Protein AF-A0A7V9N9W6-F1 (afdb_monomer_lite)

Secondary structure (DSSP, 8-state):
---HHHHHHHHHHH-EEEEE--SSS----EE-TTT--EESS--EEEE--

Foldseek 3Di:
DPDPVLQVVCCVPPVKHFDDFDPPDDQDFAARPRPRHTDRGDTDIDHDD

Sequence (49 aa):
CGDAACEARVKAETKATIRCIPRDLPEDSGRCVVCGATSERRVIFARAY

Structure (mmCIF, N/CA/C/O backbone):
data_AF-A0A7V9N9W6-F1
#
_entry.id   AF-A0A7V9N9W6-F1
#
loop_
_atom_site.group_PDB
_atom_site.id
_atom_site.type_symbol
_atom_site.label_atom_id
_atom_site.label_alt_id
_atom_site.label_comp_id
_atom_site.label_asym_id
_atom_site.label_entity_id
_atom_site.label_seq_id
_atom_site.pdbx_PDB_ins_code
_atom_site.Cartn_x
_atom_site.Cartn_y
_atom_site.Cartn_z
_atom_site.occupancy
_atom_site.B_iso_or_equiv
_atom_site.auth_seq_id
_atom_site.auth_comp_id
_atom_site.auth_asym_id
_atom_site.auth_atom_id
_atom_site.pdbx_PDB_model_num
ATOM 1 N N . CY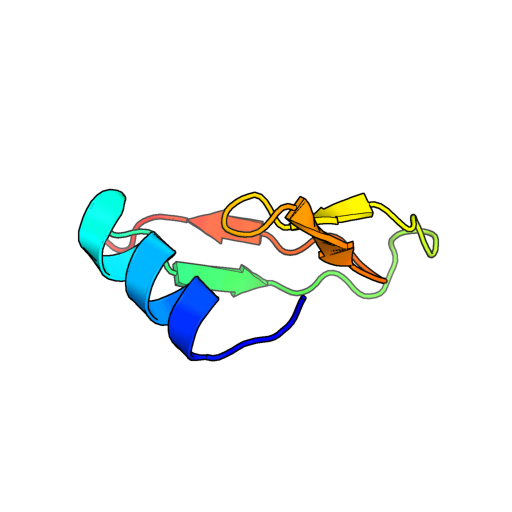S A 1 1 ? -2.532 -2.256 -6.903 1.00 78.50 1 CYS A N 1
ATOM 2 C CA . CYS A 1 1 ? -3.748 -1.838 -7.630 1.00 78.50 1 CYS A CA 1
ATOM 3 C C . CYS A 1 1 ? -3.781 -0.336 -7.914 1.00 78.50 1 CYS A C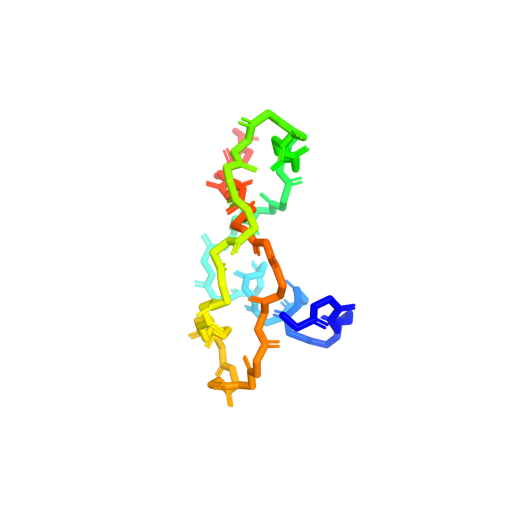 1
ATOM 5 O O . CYS A 1 1 ? -4.323 0.010 -8.945 1.00 78.50 1 CYS A O 1
ATOM 7 N N . GLY A 1 2 ? -3.220 0.543 -7.064 1.00 80.50 2 GLY A N 1
ATOM 8 C CA . GLY A 1 2 ? -3.253 1.998 -7.311 1.00 80.50 2 GLY A CA 1
ATOM 9 C C . GLY A 1 2 ? -4.615 2.641 -7.034 1.00 80.50 2 GLY A C 1
ATOM 10 O O . GLY A 1 2 ? -4.900 3.727 -7.522 1.00 80.50 2 GLY A O 1
ATOM 11 N N . ASP A 1 3 ? -5.463 1.943 -6.280 1.00 88.25 3 ASP A N 1
ATOM 12 C CA . ASP A 1 3 ? -6.793 2.403 -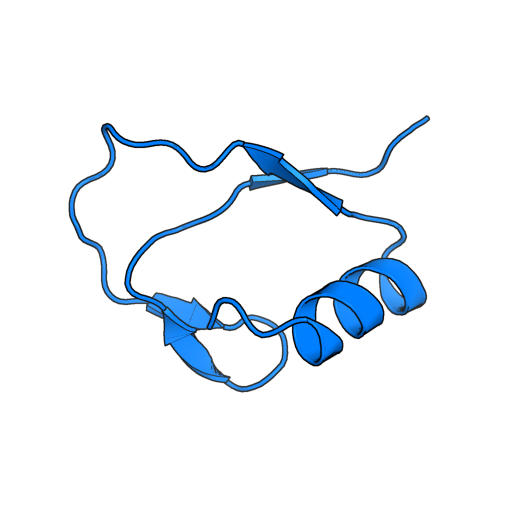5.920 1.00 88.25 3 ASP A CA 1
ATOM 13 C C . ASP A 1 3 ? -6.756 3.207 -4.611 1.00 88.25 3 ASP A C 1
ATOM 15 O O . ASP A 1 3 ? -6.228 2.744 -3.592 1.00 88.25 3 ASP A O 1
ATOM 19 N N . ALA A 1 4 ? -7.351 4.401 -4.630 1.00 87.94 4 ALA A N 1
ATOM 20 C CA . ALA A 1 4 ? -7.355 5.309 -3.487 1.00 87.94 4 ALA A CA 1
ATOM 21 C C . ALA A 1 4 ? -8.111 4.738 -2.274 1.00 87.94 4 ALA A C 1
ATOM 23 O O . ALA A 1 4 ? -7.729 5.004 -1.132 1.00 87.94 4 ALA A O 1
ATOM 24 N N . ALA A 1 5 ? -9.150 3.919 -2.484 1.00 90.31 5 ALA A N 1
ATOM 25 C CA . ALA A 1 5 ? -9.859 3.275 -1.383 1.00 90.31 5 ALA A CA 1
ATOM 26 C C . ALA A 1 5 ? -8.983 2.201 -0.723 1.00 90.31 5 ALA A C 1
ATOM 28 O O . ALA A 1 5 ? -8.973 2.076 0.503 1.00 90.31 5 ALA A O 1
ATOM 29 N N . CYS A 1 6 ? -8.185 1.469 -1.506 1.00 88.94 6 CYS A N 1
ATOM 30 C CA . CYS A 1 6 ? -7.201 0.536 -0.957 1.00 88.94 6 CYS A CA 1
ATOM 31 C C . CYS A 1 6 ? -6.132 1.260 -0.128 1.00 88.94 6 CYS A C 1
ATOM 33 O O . CYS A 1 6 ? -5.813 0.816 0.973 1.00 88.94 6 CYS A O 1
ATOM 35 N N . GLU A 1 7 ? -5.612 2.391 -0.600 1.00 88.56 7 GLU A N 1
ATOM 36 C CA . GLU A 1 7 ? -4.639 3.188 0.158 1.00 88.56 7 GLU A CA 1
ATOM 37 C C . GLU A 1 7 ? -5.225 3.746 1.461 1.00 88.56 7 GLU A C 1
ATOM 39 O O . GLU A 1 7 ? -4.575 3.694 2.509 1.00 88.56 7 GLU A O 1
ATOM 44 N N . ALA A 1 8 ? -6.476 4.216 1.424 1.00 90.31 8 ALA A N 1
ATOM 45 C CA . ALA A 1 8 ? -7.191 4.679 2.608 1.00 90.31 8 ALA A CA 1
ATOM 46 C C . ALA A 1 8 ? -7.368 3.558 3.643 1.00 90.31 8 ALA A C 1
ATOM 48 O O . ALA A 1 8 ? -7.160 3.791 4.835 1.00 90.31 8 ALA A O 1
ATOM 49 N N . ARG A 1 9 ? -7.674 2.332 3.196 1.00 91.12 9 ARG A N 1
ATOM 50 C CA . ARG A 1 9 ? -7.744 1.149 4.065 1.00 91.12 9 ARG A CA 1
ATOM 51 C C . ARG A 1 9 ? -6.398 0.822 4.700 1.00 91.12 9 ARG A C 1
ATOM 53 O O . ARG A 1 9 ? -6.333 0.696 5.919 1.00 91.12 9 ARG A O 1
ATOM 60 N N . VAL A 1 10 ? -5.310 0.785 3.922 1.00 89.94 10 VAL A N 1
ATOM 61 C CA . VAL A 1 10 ? -3.958 0.573 4.478 1.00 89.94 10 VAL A CA 1
ATOM 62 C C . VAL A 1 10 ? -3.648 1.619 5.545 1.00 89.94 10 VAL A C 1
ATOM 64 O O . VAL A 1 10 ? -3.177 1.271 6.629 1.00 89.94 10 VAL A O 1
ATOM 67 N N . LYS A 1 11 ? -3.958 2.892 5.289 1.00 89.62 11 LYS A N 1
ATOM 68 C CA . LYS A 1 11 ? -3.739 3.973 6.254 1.00 89.62 11 LYS A CA 1
ATOM 69 C C . LYS A 1 11 ? -4.599 3.819 7.512 1.00 89.62 11 LYS A C 1
ATOM 71 O O . LYS A 1 11 ? -4.085 4.027 8.607 1.00 89.62 11 LYS A O 1
ATOM 76 N N . ALA A 1 12 ? -5.872 3.453 7.381 1.00 90.81 12 ALA A N 1
ATOM 77 C CA . ALA A 1 12 ? -6.775 3.277 8.517 1.00 90.81 1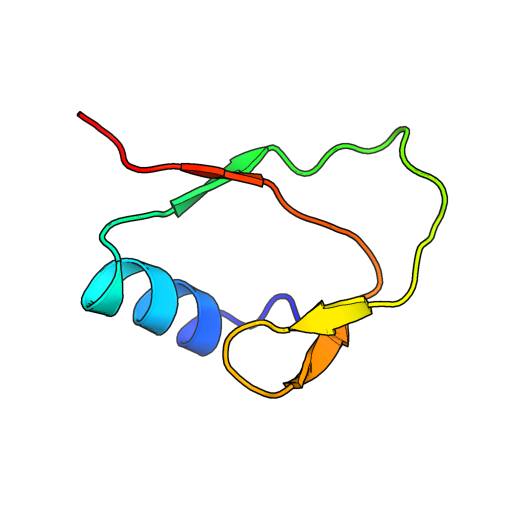2 ALA A CA 1
ATOM 78 C C . ALA A 1 12 ? -6.380 2.075 9.392 1.00 90.81 12 ALA A C 1
ATOM 80 O O . ALA A 1 12 ? -6.322 2.196 10.613 1.00 90.81 12 ALA A O 1
ATOM 81 N N . GLU A 1 13 ? -6.055 0.940 8.770 1.00 91.12 13 GLU A N 1
ATOM 82 C CA . GLU A 1 13 ? -5.761 -0.317 9.469 1.00 91.12 13 GLU A CA 1
ATOM 83 C C . GLU A 1 13 ? -4.329 -0.350 10.022 1.00 91.12 13 GLU A C 1
ATOM 85 O O . GLU A 1 13 ? -4.081 -0.849 11.118 1.00 91.12 13 GLU A O 1
ATOM 90 N N . THR A 1 14 ? -3.361 0.202 9.283 1.00 88.50 14 THR A N 1
ATOM 91 C CA . THR A 1 14 ? -1.934 0.041 9.607 1.00 88.50 14 THR A CA 1
ATOM 92 C C . THR A 1 14 ? -1.220 1.340 9.948 1.00 88.50 14 THR A C 1
ATOM 94 O O . THR A 1 14 ? -0.069 1.277 10.377 1.00 88.50 14 THR A O 1
ATOM 97 N N . LYS A 1 15 ? -1.849 2.508 9.752 1.00 90.94 15 LYS A N 1
ATOM 98 C CA . LYS A 1 15 ? -1.207 3.837 9.812 1.00 90.94 15 LYS A CA 1
ATOM 99 C C . LYS A 1 15 ? -0.022 4.015 8.849 1.00 90.94 15 LYS A C 1
ATOM 101 O O . LYS A 1 15 ? 0.713 4.995 8.960 1.00 90.94 15 LYS A O 1
ATOM 106 N N . ALA A 1 16 ? 0.186 3.089 7.913 1.00 91.19 16 ALA A N 1
ATOM 107 C CA . ALA A 1 16 ? 1.226 3.191 6.900 1.00 91.19 16 ALA A CA 1
ATOM 108 C C . ALA A 1 16 ? 0.714 3.935 5.661 1.00 91.19 16 ALA A C 1
ATOM 110 O O . ALA A 1 16 ? -0.454 3.824 5.289 1.00 91.19 16 ALA A O 1
ATOM 111 N N . THR A 1 17 ? 1.600 4.681 5.008 1.00 90.69 17 THR A N 1
ATOM 112 C CA . THR A 1 17 ? 1.338 5.360 3.732 1.00 90.69 17 THR A CA 1
ATOM 113 C C . THR A 1 17 ? 2.420 5.012 2.712 1.00 90.69 17 THR A C 1
ATOM 115 O O . THR A 1 17 ? 3.507 4.553 3.079 1.00 90.69 17 THR A O 1
ATOM 118 N N . ILE A 1 18 ? 2.124 5.195 1.421 1.00 89.25 18 ILE A N 1
ATOM 119 C CA . ILE A 1 18 ? 3.099 4.988 0.342 1.00 89.25 18 ILE A CA 1
ATOM 120 C C . ILE A 1 18 ? 4.186 6.056 0.464 1.00 89.25 18 ILE A C 1
ATOM 122 O O . ILE A 1 18 ? 3.895 7.252 0.465 1.00 89.25 18 ILE A O 1
ATOM 126 N N . ARG A 1 19 ? 5.444 5.628 0.576 1.00 87.44 19 ARG A N 1
ATOM 127 C CA . ARG A 1 19 ? 6.601 6.531 0.682 1.00 87.44 19 ARG A CA 1
ATOM 128 C C . ARG A 1 19 ? 7.422 6.597 -0.588 1.00 87.44 19 ARG A C 1
ATOM 130 O O . ARG A 1 19 ? 7.925 7.659 -0.931 1.00 87.44 19 ARG A O 1
ATOM 137 N N . CYS A 1 20 ? 7.572 5.467 -1.267 1.00 84.12 20 CYS A N 1
ATOM 138 C CA . CYS A 1 20 ? 8.368 5.381 -2.476 1.00 84.12 20 CYS A CA 1
ATOM 139 C C . CYS A 1 20 ? 7.762 4.357 -3.432 1.00 84.12 20 CYS A C 1
ATOM 141 O O . CYS A 1 20 ? 7.334 3.276 -3.017 1.00 84.12 20 CYS A O 1
ATOM 143 N N . ILE A 1 21 ? 7.750 4.712 -4.714 1.00 84.81 21 ILE A N 1
ATOM 144 C CA . ILE A 1 21 ? 7.455 3.803 -5.815 1.00 84.81 21 ILE A CA 1
ATOM 145 C C . ILE A 1 21 ? 8.769 3.626 -6.575 1.00 84.81 21 ILE A C 1
ATOM 147 O O . ILE A 1 21 ? 9.118 4.483 -7.393 1.00 84.81 21 ILE A O 1
ATOM 151 N N . PRO A 1 22 ? 9.546 2.585 -6.253 1.00 79.75 22 PRO A N 1
ATOM 152 C CA . PRO A 1 22 ? 10.830 2.371 -6.894 1.00 79.75 22 PRO A CA 1
ATOM 153 C C . PRO A 1 22 ? 10.635 2.076 -8.389 1.00 79.75 22 PRO A C 1
ATOM 155 O O . PRO A 1 22 ? 9.812 1.246 -8.766 1.00 79.75 22 PRO A O 1
ATOM 158 N N . ARG A 1 23 ? 11.369 2.807 -9.237 1.00 76.44 23 ARG A N 1
ATOM 159 C CA . ARG A 1 23 ? 11.275 2.727 -10.709 1.00 76.44 23 ARG A CA 1
ATOM 160 C C . ARG A 1 23 ? 12.258 1.741 -11.343 1.00 76.44 23 ARG A C 1
ATOM 162 O O . ARG A 1 23 ? 12.112 1.438 -12.514 1.00 76.44 23 ARG A O 1
ATOM 169 N N . ASP A 1 24 ? 13.243 1.292 -10.571 1.00 78.06 24 ASP A N 1
ATOM 170 C CA . ASP A 1 24 ? 14.340 0.429 -11.028 1.00 78.06 24 ASP A CA 1
ATOM 171 C C . ASP A 1 24 ? 14.072 -1.063 -10.761 1.00 78.06 24 ASP A C 1
ATOM 173 O O . ASP A 1 24 ? 14.872 -1.920 -11.119 1.00 78.06 24 ASP A O 1
ATOM 177 N N . LEU A 1 25 ? 12.945 -1.401 -10.114 1.00 70.38 25 LEU A N 1
ATOM 178 C CA . LEU A 1 25 ? 12.581 -2.809 -9.984 1.00 70.38 25 LEU A CA 1
ATOM 179 C C . LEU A 1 25 ? 12.073 -3.342 -11.326 1.00 70.38 25 LEU A C 1
ATOM 181 O O . LEU A 1 25 ? 11.318 -2.638 -12.001 1.00 70.38 25 LEU A O 1
ATOM 185 N N . PRO A 1 26 ? 12.416 -4.597 -11.670 1.00 71.56 26 PRO A N 1
ATOM 186 C CA . PRO A 1 26 ? 11.784 -5.281 -12.787 1.00 71.56 26 PRO A CA 1
ATOM 187 C C . PRO A 1 26 ? 10.263 -5.261 -12.604 1.00 71.56 26 PRO A C 1
ATOM 189 O O . PRO A 1 26 ? 9.769 -5.298 -11.471 1.00 71.56 26 PRO A O 1
ATOM 192 N N . GLU A 1 27 ? 9.535 -5.177 -13.717 1.00 67.56 27 GLU A N 1
ATOM 193 C CA . GLU A 1 27 ? 8.070 -5.182 -13.764 1.00 67.56 27 GLU A CA 1
ATOM 194 C C . GLU A 1 27 ? 7.537 -6.522 -13.239 1.00 67.56 27 GLU A C 1
ATOM 196 O O . GLU A 1 27 ? 7.286 -7.470 -13.977 1.00 67.56 27 GLU A O 1
ATOM 201 N N . ASP A 1 28 ? 7.430 -6.621 -11.917 1.00 68.69 28 ASP A N 1
ATOM 202 C CA . ASP A 1 28 ? 6.941 -7.797 -11.216 1.00 68.69 28 ASP A CA 1
ATOM 203 C C . ASP A 1 28 ? 5.447 -7.610 -10.956 1.00 68.69 28 ASP A C 1
ATOM 205 O O . ASP A 1 28 ? 5.028 -6.854 -10.068 1.00 68.69 28 ASP A O 1
ATOM 209 N N . SER A 1 29 ? 4.632 -8.295 -11.758 1.00 72.12 29 SER A N 1
ATOM 210 C CA . SER A 1 29 ? 3.185 -8.334 -11.588 1.00 72.12 29 SER A CA 1
ATOM 211 C C . SER A 1 29 ? 2.836 -9.086 -10.300 1.00 72.12 29 SER A C 1
ATOM 213 O O . SER A 1 29 ? 2.824 -10.317 -10.252 1.00 72.12 29 SER A O 1
ATOM 215 N N . GLY A 1 30 ? 2.559 -8.332 -9.241 1.00 82.12 30 GLY A N 1
ATOM 216 C CA . GLY A 1 30 ? 2.140 -8.837 -7.939 1.00 82.12 30 GLY A CA 1
ATOM 217 C C . GLY A 1 30 ? 0.632 -8.730 -7.716 1.00 82.12 30 GLY A C 1
ATOM 218 O O . GLY A 1 30 ? -0.142 -8.351 -8.597 1.00 82.12 30 GLY A O 1
ATOM 219 N N . ARG A 1 31 ? 0.202 -9.017 -6.485 1.00 86.62 31 ARG A N 1
ATOM 220 C CA . ARG A 1 31 ? -1.173 -8.783 -6.022 1.00 86.62 31 ARG A CA 1
ATOM 221 C C . ARG A 1 31 ? -1.201 -7.676 -4.978 1.00 86.62 31 ARG A C 1
ATOM 223 O O . ARG A 1 31 ? -0.277 -7.522 -4.183 1.00 86.62 31 ARG A O 1
ATOM 230 N N . CYS A 1 3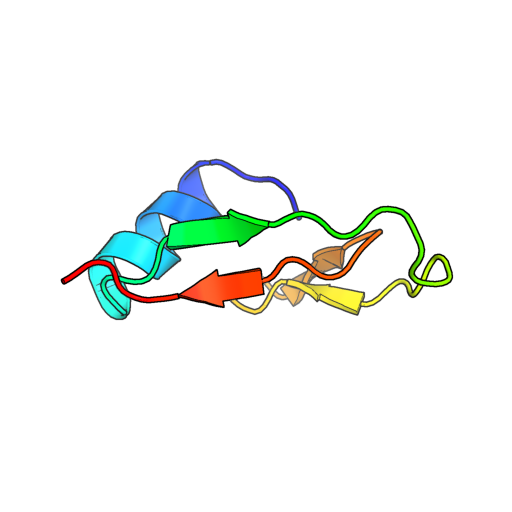2 ? -2.273 -6.896 -4.977 1.00 87.44 32 CYS A N 1
ATOM 231 C CA . CYS A 1 32 ? -2.530 -5.897 -3.958 1.00 87.44 32 CYS A CA 1
ATOM 232 C C . CYS A 1 32 ? -2.738 -6.574 -2.602 1.00 87.44 32 CYS A C 1
ATOM 234 O O . CYS A 1 32 ? -3.540 -7.497 -2.486 1.00 87.44 32 CYS A O 1
ATOM 236 N N . VAL A 1 33 ? -2.085 -6.045 -1.570 1.00 84.75 33 VAL A N 1
ATOM 237 C CA . VAL A 1 33 ? -2.188 -6.552 -0.194 1.00 84.75 33 VAL A CA 1
ATOM 238 C C . VAL A 1 33 ? -3.577 -6.361 0.432 1.00 84.75 33 VAL A C 1
ATOM 240 O O . VAL A 1 33 ? -3.874 -6.992 1.435 1.00 84.75 33 VAL A O 1
ATOM 243 N N . VAL A 1 34 ? -4.425 -5.499 -0.148 1.00 88.31 34 VAL A N 1
ATOM 244 C CA . VAL A 1 34 ? -5.760 -5.164 0.380 1.00 88.31 34 VAL A CA 1
ATOM 245 C C . VAL A 1 34 ? -6.868 -5.926 -0.337 1.00 88.31 34 VAL A C 1
ATOM 247 O O . VAL A 1 34 ? -7.717 -6.541 0.301 1.00 88.31 34 VAL A O 1
ATOM 250 N N . CYS A 1 35 ? -6.895 -5.846 -1.669 1.00 86.44 35 CYS A N 1
ATOM 251 C CA . CYS A 1 35 ? -7.989 -6.374 -2.485 1.00 86.44 35 CYS A CA 1
ATOM 252 C C . CYS A 1 35 ? -7.597 -7.586 -3.337 1.00 86.44 35 CYS A C 1
ATOM 254 O O . CYS A 1 35 ? -8.445 -8.138 -4.027 1.00 86.44 35 CYS A O 1
ATOM 256 N N . GLY A 1 36 ? -6.322 -7.986 -3.351 1.00 84.69 36 GLY A N 1
ATOM 257 C CA . GLY A 1 36 ? -5.838 -9.092 -4.180 1.00 84.69 36 GLY A CA 1
ATOM 258 C C . GLY A 1 36 ? -5.752 -8.793 -5.682 1.00 84.69 36 GLY A C 1
ATOM 259 O O . GLY A 1 36 ? -5.241 -9.630 -6.422 1.00 84.69 36 GLY A O 1
ATOM 260 N N . ALA A 1 37 ? -6.188 -7.613 -6.141 1.00 86.19 37 ALA A N 1
ATOM 261 C CA . ALA A 1 37 ? -6.120 -7.218 -7.547 1.00 86.19 37 ALA A CA 1
ATOM 262 C C . ALA A 1 37 ? -4.675 -7.095 -8.050 1.00 86.19 37 ALA A C 1
ATOM 264 O O . ALA A 1 37 ? -3.757 -6.823 -7.272 1.00 86.19 37 ALA A O 1
ATOM 265 N N . THR A 1 38 ? -4.479 -7.241 -9.358 1.00 85.12 38 THR A N 1
ATOM 266 C CA . THR A 1 38 ? -3.163 -7.160 -10.000 1.00 85.12 38 THR A CA 1
ATOM 267 C C . THR A 1 38 ? -2.468 -5.824 -9.701 1.00 85.12 38 THR A C 1
ATOM 269 O O . THR A 1 38 ? -3.092 -4.762 -9.605 1.00 85.12 38 THR A O 1
ATOM 272 N N . SER A 1 39 ? -1.158 -5.877 -9.478 1.00 83.69 39 SER A N 1
ATOM 273 C CA . SER A 1 39 ? -0.304 -4.716 -9.249 1.00 83.69 39 SER A CA 1
ATOM 274 C C . SER A 1 39 ? 0.905 -4.817 -10.161 1.00 83.69 39 SER A C 1
ATOM 276 O O . SER A 1 39 ? 1.670 -5.761 -10.040 1.00 83.69 39 SER A O 1
ATOM 278 N N . GLU A 1 40 ? 1.088 -3.838 -11.039 1.00 79.12 40 GLU A N 1
ATOM 279 C CA . GLU A 1 40 ? 2.166 -3.820 -12.044 1.00 79.12 40 GLU A CA 1
ATOM 280 C C . GLU A 1 40 ? 3.547 -3.531 -11.439 1.00 79.12 40 GLU A C 1
ATOM 282 O O . GLU A 1 40 ? 4.578 -3.726 -12.068 1.00 79.12 40 GLU A O 1
ATOM 287 N N . ARG A 1 41 ? 3.570 -3.039 -10.199 1.00 81.38 41 ARG A N 1
ATOM 288 C CA . ARG A 1 41 ? 4.786 -2.665 -9.478 1.00 81.38 41 ARG A CA 1
ATOM 289 C C . ARG A 1 41 ? 4.610 -2.821 -7.979 1.00 81.38 41 ARG A C 1
ATOM 291 O O . ARG A 1 41 ? 3.490 -2.737 -7.453 1.00 81.38 41 ARG A O 1
ATOM 298 N N . ARG A 1 42 ? 5.734 -3.006 -7.286 1.00 83.94 42 ARG A N 1
ATOM 299 C CA . ARG A 1 42 ? 5.810 -3.004 -5.821 1.00 83.94 42 ARG A CA 1
ATOM 300 C C . ARG A 1 42 ? 5.988 -1.576 -5.315 1.00 83.94 42 ARG A C 1
ATOM 302 O O . ARG A 1 42 ? 6.748 -0.795 -5.878 1.00 83.94 42 ARG A O 1
ATOM 309 N N . VAL A 1 43 ? 5.280 -1.243 -4.243 1.00 86.88 43 VAL A N 1
ATOM 310 C CA . VAL A 1 43 ? 5.338 0.070 -3.590 1.00 86.88 43 VAL A CA 1
ATOM 311 C C . VAL A 1 43 ? 5.766 -0.106 -2.139 1.00 86.88 43 VAL A C 1
ATOM 313 O O . VAL A 1 43 ? 5.398 -1.090 -1.496 1.00 86.88 43 VAL A O 1
ATOM 31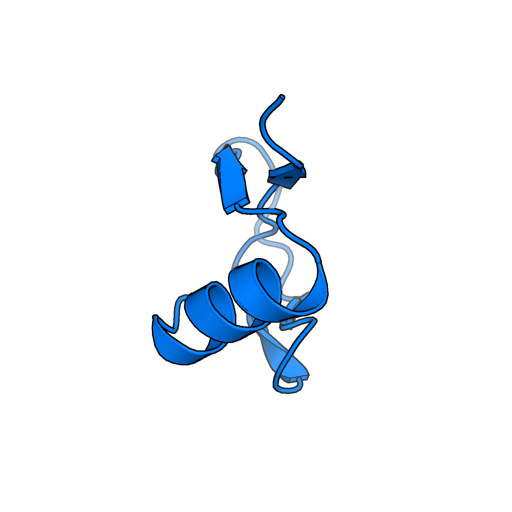6 N N . ILE A 1 44 ? 6.559 0.833 -1.624 1.00 86.50 44 ILE A N 1
ATOM 317 C CA . ILE A 1 44 ? 7.051 0.785 -0.248 1.00 86.50 44 ILE A CA 1
ATOM 318 C C . ILE A 1 44 ? 6.094 1.564 0.647 1.00 86.50 44 ILE A C 1
ATOM 320 O O . ILE A 1 44 ? 5.937 2.782 0.506 1.00 86.50 44 ILE A O 1
ATOM 324 N N . PHE A 1 45 ? 5.484 0.849 1.589 1.00 88.94 45 PHE A N 1
ATOM 325 C CA . PHE A 1 45 ? 4.689 1.420 2.666 1.00 88.94 45 PHE A CA 1
ATOM 326 C C . PHE A 1 45 ? 5.545 1.592 3.919 1.00 88.94 45 PHE A C 1
ATOM 328 O O . PHE A 1 45 ? 6.309 0.698 4.280 1.00 88.94 45 PHE A O 1
ATOM 335 N N . ALA A 1 46 ? 5.385 2.714 4.615 1.00 89.38 46 ALA A N 1
ATOM 336 C CA . ALA A 1 46 ? 5.961 2.907 5.942 1.00 89.38 46 ALA A CA 1
ATOM 337 C C . ALA A 1 46 ? 5.027 3.744 6.818 1.00 89.38 46 ALA A C 1
ATOM 339 O O . ALA A 1 46 ? 4.244 4.554 6.316 1.00 89.38 46 ALA A O 1
ATOM 340 N N . ARG A 1 47 ? 5.119 3.564 8.137 1.00 87.94 47 ARG A N 1
ATOM 341 C CA . ARG A 1 47 ? 4.451 4.442 9.105 1.00 87.94 47 ARG A CA 1
ATOM 342 C C . ARG A 1 47 ? 5.220 5.757 9.196 1.00 87.94 47 ARG A C 1
ATOM 344 O O . ARG A 1 47 ? 6.449 5.758 9.232 1.00 87.94 47 ARG A O 1
ATOM 351 N N . ALA A 1 48 ? 4.499 6.871 9.185 1.00 79.56 48 ALA A N 1
ATOM 352 C CA . ALA A 1 48 ? 5.069 8.147 9.594 1.00 79.56 48 ALA A CA 1
ATOM 353 C C . ALA A 1 48 ? 5.153 8.189 11.128 1.00 79.56 48 ALA A C 1
ATOM 355 O O . ALA A 1 48 ? 4.314 7.573 11.789 1.00 79.56 48 ALA A O 1
ATOM 356 N N . TYR A 1 49 ? 6.185 8.861 11.642 1.00 73.62 49 TYR A N 1
ATOM 357 C CA . TYR A 1 49 ? 6.329 9.169 13.067 1.00 73.62 49 TYR A CA 1
ATOM 358 C C . TYR A 1 49 ? 5.197 10.080 13.551 1.00 73.62 49 TYR A C 1
ATOM 360 O O . TYR A 1 49 ? 4.724 10.899 12.727 1.00 73.62 49 TYR A O 1
#

pLDDT: mean 84.29, std 6.4, range [67.56, 91.19]

Radius of gyration: 10.84 Å; chains: 1; bounding box: 24×18×27 Å